Protein AF-A0A484CL85-F1 (afdb_monomer_lite)

pLDDT: mean 75.3, std 21.1, range [31.3, 96.69]

Radius of gyration: 24.55 Å; chains: 1; bounding box: 51×60×64 Å

Organism: Perca flavescens (NCBI:txid8167)

Sequence (164 aa):
MGRRTIQVPEGACHKEITYLLCEVYFKMNELEGAWMLHKAMGGSGQRRLTLVSPDEMGYTGAGLFKSWGGKGCLYVMPIQHRLDMSPLPYTAREFEAMPNARCVSCSKHVPLQLLSLHVETCTKPEVDEIHSDNNDDVDEGDSTELPSCSQVPDVKVRTKLYKP

Foldseek 3Di:
DDDDDDDADQAAFPVNVLVRCCVLPVCSVVLVSQKWKWFFDDDDDDTDTDTLDADPRGDGSNSVCVVAVPDGDIDIGGNDPDDDPDDDDQPDPNQVPADWDAAPQARDTGHPVCNVVCVVVDDRPDPPPPDDDDDDDDDDDDDDDDDDDDDDDDPPDPDDDDDD

Structure (mmCIF, N/CA/C/O backbone):
data_AF-A0A484CL85-F1
#
_entry.id   AF-A0A484CL85-F1
#
loop_
_atom_site.group_PDB
_atom_site.id
_atom_site.type_symbol
_atom_site.label_atom_id
_atom_site.label_alt_id
_atom_site.label_comp_id
_atom_site.label_asym_id
_atom_site.label_entity_id
_atom_site.label_seq_id
_atom_site.pdbx_PDB_ins_code
_atom_site.Cartn_x
_atom_site.Cartn_y
_atom_site.Cartn_z
_atom_site.occupancy
_atom_site.B_iso_or_equiv
_atom_site.auth_seq_id
_atom_site.auth_comp_id
_atom_site.auth_asym_id
_atom_site.auth_atom_id
_atom_site.pdbx_PDB_model_num
ATOM 1 N N . MET A 1 1 ? -8.102 -1.037 6.891 1.00 58.78 1 MET A N 1
ATOM 2 C CA . MET A 1 1 ? -7.198 -1.063 5.716 1.00 58.78 1 MET A CA 1
ATOM 3 C C . MET A 1 1 ? -8.053 -1.044 4.465 1.00 58.78 1 MET A C 1
ATOM 5 O O . MET A 1 1 ? -8.820 -1.971 4.252 1.00 58.78 1 MET A O 1
ATOM 9 N N . GLY A 1 2 ? -8.031 0.055 3.719 1.00 73.19 2 GLY A N 1
ATOM 10 C CA . GLY A 1 2 ? -8.953 0.271 2.605 1.00 73.19 2 GLY A CA 1
ATOM 11 C C . GLY A 1 2 ? -8.216 0.480 1.295 1.00 73.19 2 GLY A C 1
ATOM 12 O O . GLY A 1 2 ? -6.992 0.555 1.264 1.00 73.19 2 GLY A O 1
ATOM 13 N N . ARG A 1 3 ? -8.980 0.632 0.216 1.00 85.56 3 ARG A N 1
ATOM 14 C CA . ARG A 1 3 ? -8.447 1.072 -1.071 1.00 85.56 3 ARG A CA 1
ATOM 15 C C . ARG A 1 3 ? -7.736 2.420 -0.900 1.00 85.56 3 ARG A C 1
ATOM 17 O O . ARG A 1 3 ? -8.280 3.340 -0.284 1.00 85.56 3 ARG A O 1
ATOM 24 N N . ARG A 1 4 ? -6.537 2.535 -1.462 1.00 88.31 4 ARG A N 1
ATOM 25 C CA . ARG A 1 4 ? -5.789 3.790 -1.590 1.00 88.31 4 ARG A CA 1
ATOM 26 C C . ARG A 1 4 ? -5.451 4.020 -3.054 1.00 88.31 4 ARG A C 1
ATOM 28 O O . ARG A 1 4 ? -5.330 3.067 -3.823 1.00 88.31 4 ARG A O 1
ATOM 35 N N . THR A 1 5 ? -5.329 5.287 -3.424 1.00 90.19 5 THR A N 1
ATOM 36 C CA . THR A 1 5 ? -4.868 5.696 -4.750 1.00 90.19 5 THR A CA 1
ATOM 37 C C . THR A 1 5 ? -3.462 6.238 -4.586 1.00 90.19 5 THR A C 1
ATOM 39 O O . THR A 1 5 ? -3.259 7.155 -3.797 1.00 90.19 5 THR A O 1
ATOM 42 N N . ILE A 1 6 ? -2.513 5.661 -5.315 1.00 91.06 6 ILE A N 1
ATOM 43 C CA . ILE A 1 6 ? -1.117 6.095 -5.336 1.00 91.06 6 ILE A CA 1
ATOM 44 C C . ILE A 1 6 ? -0.719 6.416 -6.770 1.00 91.06 6 ILE A C 1
ATOM 46 O O . ILE A 1 6 ? -1.205 5.776 -7.704 1.00 91.06 6 ILE A O 1
ATOM 50 N N . GLN A 1 7 ? 0.162 7.397 -6.931 1.00 92.31 7 GLN A N 1
ATOM 51 C CA . GLN A 1 7 ? 0.766 7.724 -8.216 1.00 92.31 7 GLN A CA 1
ATOM 52 C C . GLN A 1 7 ? 2.129 7.041 -8.270 1.00 92.31 7 GLN A C 1
ATOM 54 O O . GLN A 1 7 ? 2.992 7.328 -7.447 1.00 92.31 7 GLN A O 1
ATOM 59 N N . VAL A 1 8 ? 2.304 6.122 -9.217 1.00 92.81 8 VAL A N 1
ATOM 60 C CA . VAL A 1 8 ? 3.579 5.431 -9.433 1.00 92.81 8 VAL A CA 1
ATOM 61 C C . VAL A 1 8 ? 4.263 6.071 -10.642 1.00 92.81 8 VAL A C 1
ATOM 63 O O . VAL A 1 8 ? 3.699 6.001 -11.737 1.00 92.81 8 VAL A O 1
ATOM 66 N N . PRO A 1 9 ? 5.437 6.709 -10.477 1.00 93.00 9 PRO A N 1
ATOM 67 C CA . PRO A 1 9 ? 6.210 7.229 -11.602 1.00 93.00 9 PRO A CA 1
ATOM 68 C C . PRO A 1 9 ? 6.596 6.113 -12.577 1.00 93.00 9 PRO A C 1
ATOM 70 O O . PRO A 1 9 ? 6.926 5.009 -12.153 1.00 93.00 9 PRO A O 1
ATOM 73 N N . GLU A 1 10 ? 6.615 6.395 -13.880 1.00 91.88 10 GLU A N 1
ATOM 74 C CA . GLU A 1 10 ? 6.970 5.390 -14.895 1.00 91.88 10 GLU A CA 1
ATOM 75 C C . GLU A 1 10 ? 8.402 4.856 -14.714 1.00 91.88 10 GLU A C 1
ATOM 77 O O . GLU A 1 10 ? 8.641 3.658 -14.851 1.00 91.88 10 GLU A O 1
ATOM 82 N N . GLY A 1 11 ? 9.338 5.723 -14.324 1.00 93.75 11 GLY A N 1
ATOM 83 C CA . GLY A 1 11 ? 10.726 5.352 -14.035 1.00 93.75 11 GLY A CA 1
ATOM 84 C C . GLY A 1 11 ? 10.960 4.735 -12.653 1.00 93.75 11 GLY A C 1
ATOM 85 O O . GLY A 1 11 ? 12.109 4.465 -12.324 1.00 93.75 11 GLY A O 1
ATOM 86 N N . ALA A 1 12 ? 9.916 4.532 -11.839 1.00 95.94 12 ALA A N 1
ATOM 87 C CA . ALA A 1 12 ? 10.090 4.058 -10.471 1.00 95.94 12 ALA A CA 1
ATOM 88 C C . ALA A 1 12 ? 10.665 2.636 -10.435 1.00 95.94 12 ALA A C 1
ATOM 90 O O . ALA A 1 12 ? 10.139 1.717 -11.074 1.00 95.94 12 ALA A O 1
ATOM 91 N N . CYS A 1 13 ? 11.715 2.443 -9.648 1.00 96.62 13 CYS A N 1
ATOM 92 C CA . CYS A 1 13 ? 12.261 1.128 -9.351 1.00 96.62 13 CYS A CA 1
ATOM 93 C C . CYS A 1 13 ? 11.489 0.444 -8.210 1.00 96.62 13 CYS A C 1
ATOM 95 O O . CYS A 1 13 ? 10.681 1.059 -7.507 1.00 96.62 13 CYS A O 1
ATOM 97 N N . HIS A 1 14 ? 11.785 -0.836 -7.979 1.00 96.25 14 HIS A N 1
ATOM 98 C CA . HIS A 1 14 ? 11.126 -1.623 -6.938 1.00 96.25 14 HIS A CA 1
ATOM 99 C C . HIS A 1 14 ? 11.235 -0.982 -5.553 1.00 96.25 14 HIS A C 1
ATOM 101 O O . HIS A 1 14 ? 10.248 -0.918 -4.827 1.00 96.25 14 HIS A O 1
ATOM 107 N N . LYS A 1 15 ? 12.405 -0.435 -5.213 1.00 95.62 15 LYS A N 1
ATOM 108 C CA . LYS A 1 15 ? 12.650 0.214 -3.921 1.00 95.62 15 LYS A CA 1
ATOM 109 C C . LYS A 1 15 ? 11.769 1.452 -3.716 1.00 95.62 15 LYS A C 1
ATOM 111 O O . LYS A 1 15 ? 11.198 1.622 -2.644 1.00 95.62 15 LYS A O 1
ATOM 116 N N . GLU A 1 16 ? 11.616 2.284 -4.742 1.00 96.69 16 GLU A N 1
ATOM 117 C CA . GLU A 1 16 ? 10.745 3.466 -4.696 1.00 96.69 16 GLU A CA 1
ATOM 118 C C . GLU A 1 16 ? 9.270 3.073 -4.585 1.00 96.69 16 GLU A C 1
ATOM 120 O O . GLU A 1 16 ? 8.533 3.664 -3.799 1.00 96.69 16 GLU A O 1
ATOM 125 N N . ILE A 1 17 ? 8.846 2.032 -5.308 1.00 95.44 17 ILE A N 1
ATOM 126 C CA . ILE A 1 17 ? 7.490 1.481 -5.184 1.00 95.44 17 ILE A CA 1
ATOM 127 C C . ILE A 1 17 ? 7.252 0.947 -3.767 1.00 95.44 17 ILE A C 1
ATOM 129 O O . ILE A 1 17 ? 6.198 1.214 -3.191 1.00 95.44 17 ILE A O 1
ATOM 133 N N . THR A 1 18 ? 8.222 0.243 -3.178 1.00 95.31 18 THR A N 1
ATOM 134 C CA . THR A 1 18 ? 8.146 -0.214 -1.784 1.00 95.31 18 THR A CA 1
ATOM 135 C C . THR A 1 18 ? 7.976 0.961 -0.829 1.00 95.31 18 THR A C 1
ATOM 137 O O . THR A 1 18 ? 7.083 0.917 0.013 1.00 95.31 18 THR A O 1
ATOM 140 N N . TYR A 1 19 ? 8.756 2.036 -0.986 1.00 95.00 19 TYR A N 1
ATOM 141 C CA . TYR A 1 19 ? 8.597 3.232 -0.156 1.00 95.00 19 TYR A CA 1
ATOM 142 C C . TYR A 1 19 ? 7.203 3.847 -0.290 1.00 95.00 19 TYR A C 1
ATOM 144 O O . TYR A 1 19 ? 6.557 4.103 0.723 1.00 95.00 19 TYR A O 1
ATOM 152 N N . LEU A 1 20 ? 6.684 3.991 -1.514 1.00 94.94 20 LEU A N 1
ATOM 153 C CA . LEU A 1 20 ? 5.318 4.477 -1.739 1.00 94.94 20 LEU A CA 1
ATOM 154 C C . LEU A 1 20 ? 4.266 3.599 -1.043 1.00 94.94 20 LEU A C 1
ATOM 156 O O . LEU A 1 20 ? 3.299 4.114 -0.478 1.00 94.94 20 LEU A O 1
ATOM 160 N N . LEU A 1 21 ? 4.436 2.275 -1.076 1.00 92.94 21 LEU A N 1
ATOM 161 C CA . LEU A 1 21 ? 3.527 1.349 -0.403 1.00 92.94 21 LEU A CA 1
ATOM 162 C C . LEU A 1 21 ? 3.630 1.445 1.122 1.00 92.94 21 LEU A C 1
ATOM 164 O O . LEU A 1 21 ? 2.589 1.428 1.773 1.00 92.94 21 LEU A O 1
ATOM 168 N N . CYS A 1 22 ? 4.831 1.575 1.685 1.00 91.88 22 CYS A N 1
ATOM 169 C CA . CYS A 1 22 ? 5.045 1.715 3.128 1.00 91.88 22 CYS A CA 1
ATOM 170 C C . CYS A 1 22 ? 4.506 3.034 3.691 1.00 91.88 22 CYS A C 1
ATOM 172 O O . CYS A 1 22 ? 3.944 3.036 4.785 1.00 91.88 22 CYS A O 1
ATOM 174 N N . GLU A 1 23 ? 4.617 4.130 2.939 1.00 90.88 23 GLU A N 1
ATOM 175 C CA . GLU A 1 23 ? 4.030 5.423 3.316 1.00 90.88 23 GLU A CA 1
ATOM 176 C C . GLU A 1 23 ? 2.501 5.337 3.419 1.00 90.88 23 GLU A C 1
ATOM 178 O O . GLU A 1 23 ? 1.880 5.864 4.340 1.00 90.88 23 GLU A O 1
ATOM 183 N N . VAL A 1 24 ? 1.874 4.631 2.476 1.00 90.12 24 VAL A N 1
ATOM 184 C CA . VAL A 1 24 ? 0.409 4.567 2.365 1.00 90.12 24 VAL A CA 1
ATOM 185 C C . VAL A 1 24 ? -0.200 3.445 3.207 1.00 90.12 24 VAL A C 1
ATOM 187 O O . VAL A 1 24 ? -1.346 3.542 3.660 1.00 90.12 24 VAL A O 1
ATOM 190 N N . TYR A 1 25 ? 0.559 2.378 3.427 1.00 87.94 25 TYR A N 1
ATOM 191 C CA . TYR A 1 25 ? 0.179 1.221 4.218 1.00 87.94 25 TYR A CA 1
ATOM 192 C C . TYR A 1 25 ? 1.301 0.910 5.203 1.00 87.94 25 TYR A C 1
ATOM 194 O O . TYR A 1 25 ? 2.154 0.072 4.934 1.00 87.94 25 TYR A O 1
ATOM 202 N N . PHE A 1 26 ? 1.271 1.553 6.369 1.00 84.56 26 PHE A N 1
ATOM 203 C CA . PHE A 1 26 ? 2.343 1.466 7.364 1.00 84.56 26 PHE A CA 1
ATOM 204 C C . PHE A 1 26 ? 2.734 0.026 7.742 1.00 84.56 26 PHE A C 1
ATOM 206 O O . PHE A 1 26 ? 3.920 -0.292 7.806 1.00 84.56 26 PHE A O 1
ATOM 213 N N . LYS A 1 27 ? 1.756 -0.877 7.875 1.00 82.31 27 LYS A N 1
ATOM 214 C CA . LYS A 1 27 ? 1.977 -2.314 8.112 1.00 82.31 27 LYS A CA 1
ATOM 215 C C . LYS A 1 27 ? 2.868 -3.020 7.078 1.00 82.31 27 LYS A C 1
ATOM 217 O O . LYS A 1 27 ? 3.358 -4.111 7.329 1.00 82.31 27 LYS A O 1
ATOM 222 N N . MET A 1 28 ? 3.045 -2.444 5.885 1.00 86.56 28 MET A N 1
ATOM 223 C CA . MET A 1 28 ? 3.931 -3.002 4.858 1.00 86.56 28 MET A CA 1
ATOM 224 C C . MET A 1 28 ? 5.392 -2.996 5.305 1.00 86.56 28 MET A C 1
ATOM 226 O O . MET A 1 28 ? 6.159 -3.824 4.820 1.00 86.56 28 MET A O 1
ATOM 230 N N . ASN A 1 29 ? 5.770 -2.112 6.237 1.00 87.88 29 ASN A N 1
ATOM 231 C CA . ASN A 1 29 ? 7.119 -2.082 6.798 1.00 87.88 29 ASN A CA 1
ATOM 232 C C . ASN A 1 29 ? 7.482 -3.405 7.489 1.00 87.88 29 ASN A C 1
ATOM 234 O O . ASN A 1 29 ? 8.623 -3.842 7.399 1.00 87.88 29 ASN A O 1
ATOM 238 N N . GLU A 1 30 ? 6.507 -4.081 8.099 1.00 86.94 30 GLU A N 1
ATOM 239 C CA . GLU A 1 30 ? 6.703 -5.362 8.793 1.00 86.94 30 GLU A CA 1
ATOM 240 C C . GLU A 1 30 ? 6.908 -6.541 7.835 1.00 86.94 30 GLU A C 1
ATOM 242 O O . GLU A 1 30 ? 7.307 -7.624 8.252 1.00 86.94 30 GLU A O 1
ATOM 247 N N . LEU A 1 31 ? 6.609 -6.361 6.545 1.00 86.25 31 LEU A N 1
ATOM 248 C CA . LEU A 1 31 ? 6.732 -7.432 5.561 1.00 86.25 31 LEU A CA 1
ATOM 249 C C . LEU A 1 31 ? 8.159 -7.600 5.041 1.00 86.25 31 LEU A C 1
ATOM 251 O O . LEU A 1 31 ? 8.402 -8.568 4.332 1.00 86.25 31 LEU A O 1
ATOM 255 N N . GLU A 1 32 ? 9.070 -6.658 5.301 1.00 87.25 32 GLU A N 1
ATOM 256 C CA . GLU A 1 32 ? 10.467 -6.709 4.830 1.00 87.25 32 GLU A CA 1
ATOM 257 C C . GLU A 1 32 ? 10.604 -7.015 3.318 1.00 87.25 32 GLU A C 1
ATOM 259 O O . GLU A 1 32 ? 11.532 -7.680 2.866 1.00 87.25 32 GLU A O 1
ATOM 264 N N . GLY A 1 33 ? 9.653 -6.540 2.504 1.00 87.38 33 GLY A N 1
ATOM 265 C CA . GLY A 1 33 ? 9.620 -6.790 1.054 1.00 87.38 33 GLY A CA 1
ATOM 266 C C . GLY A 1 33 ? 8.903 -8.076 0.619 1.00 87.38 33 GLY A C 1
ATOM 267 O O . GLY A 1 33 ? 8.729 -8.298 -0.577 1.00 87.38 33 GLY A O 1
ATOM 268 N N . ALA A 1 34 ? 8.409 -8.891 1.551 1.00 90.69 34 ALA A N 1
ATOM 269 C CA . ALA A 1 34 ? 7.659 -10.115 1.279 1.00 90.69 34 ALA A CA 1
ATOM 270 C C . ALA A 1 34 ? 6.204 -9.818 0.862 1.00 90.69 34 ALA A C 1
ATOM 272 O O . ALA A 1 34 ? 5.250 -10.076 1.600 1.00 90.69 34 ALA A O 1
ATOM 273 N N . TRP A 1 35 ? 6.009 -9.261 -0.335 1.00 93.31 35 TRP A N 1
ATOM 274 C CA . TRP A 1 35 ? 4.688 -8.961 -0.895 1.00 93.31 35 TRP A CA 1
ATOM 275 C C . TRP A 1 35 ? 4.631 -9.152 -2.414 1.00 93.31 35 TRP A C 1
ATOM 277 O O . TRP A 1 35 ? 5.615 -8.988 -3.129 1.00 93.31 35 TRP A O 1
ATOM 287 N N . MET A 1 36 ? 3.439 -9.476 -2.918 1.00 94.31 36 MET A N 1
ATOM 288 C CA . MET A 1 36 ? 3.156 -9.651 -4.343 1.00 94.31 36 MET A CA 1
ATOM 289 C C . MET A 1 36 ? 1.940 -8.838 -4.769 1.00 94.31 36 MET A C 1
ATOM 291 O O . MET A 1 36 ? 1.001 -8.629 -3.995 1.00 94.31 36 MET A O 1
ATOM 295 N N . LEU A 1 37 ? 1.917 -8.431 -6.035 1.00 94.12 37 LEU A N 1
ATOM 296 C CA . LEU A 1 37 ? 0.803 -7.702 -6.622 1.00 94.12 37 LEU A CA 1
ATOM 297 C C . LEU A 1 37 ? -0.090 -8.629 -7.426 1.00 94.12 37 LEU A C 1
ATOM 299 O O . LEU A 1 37 ? 0.368 -9.465 -8.197 1.00 94.12 37 LEU A O 1
ATOM 303 N N . HIS A 1 38 ? -1.391 -8.450 -7.260 1.00 92.94 38 HIS A N 1
ATOM 304 C CA . HIS A 1 38 ? -2.399 -9.165 -8.023 1.00 92.94 38 HIS A CA 1
ATOM 305 C C . HIS A 1 38 ? -3.334 -8.178 -8.704 1.00 92.94 38 HIS A C 1
ATOM 307 O O . HIS A 1 38 ? -3.650 -7.119 -8.158 1.00 92.94 38 HIS A O 1
ATOM 313 N N . LYS A 1 39 ? -3.813 -8.542 -9.891 1.00 90.31 39 LYS A N 1
ATOM 314 C CA . LYS A 1 39 ? -4.833 -7.790 -10.626 1.00 90.31 39 LYS A CA 1
ATOM 315 C C . LYS A 1 39 ? -6.097 -8.623 -10.780 1.00 90.31 39 LYS A C 1
ATOM 317 O O . LYS A 1 39 ? -6.034 -9.844 -10.898 1.00 90.31 39 LYS A O 1
ATOM 322 N N . ALA A 1 40 ? -7.244 -7.957 -10.789 1.00 87.69 40 ALA A N 1
ATOM 323 C CA . ALA A 1 40 ? -8.503 -8.585 -11.160 1.00 87.69 40 ALA A CA 1
ATOM 324 C C . ALA A 1 40 ? -8.682 -8.505 -12.681 1.00 87.69 40 ALA A C 1
ATOM 326 O O . ALA A 1 40 ? -8.540 -7.431 -13.267 1.00 87.69 40 ALA A O 1
ATOM 327 N N . MET A 1 41 ? -9.025 -9.624 -13.313 1.00 81.12 41 MET A N 1
ATOM 328 C CA . MET A 1 41 ? -9.393 -9.650 -14.732 1.00 81.12 41 MET A CA 1
ATOM 329 C C . MET A 1 41 ? -10.856 -9.192 -14.914 1.00 81.12 41 MET A C 1
ATOM 331 O O . MET A 1 41 ? -11.682 -9.359 -14.012 1.00 81.12 41 MET A O 1
ATOM 335 N N . GLY A 1 42 ? -11.172 -8.567 -16.055 1.00 73.06 42 GLY A N 1
ATOM 336 C CA . GLY A 1 42 ? -12.514 -8.049 -16.363 1.00 73.06 42 GLY A CA 1
ATOM 337 C C . GLY A 1 42 ? -13.602 -9.135 -16.418 1.00 73.06 42 GLY A C 1
ATOM 338 O O . GLY A 1 42 ? -13.309 -10.303 -16.651 1.00 73.06 42 GLY A O 1
ATOM 339 N N . GLY A 1 43 ? -14.863 -8.739 -16.194 1.00 67.00 43 GLY A N 1
ATOM 340 C CA . GLY A 1 43 ? -16.040 -9.622 -16.212 1.00 67.00 43 GLY A CA 1
ATOM 341 C C . GLY A 1 43 ? -17.101 -9.248 -15.165 1.00 67.00 43 GLY A C 1
ATOM 342 O O . GLY A 1 43 ? -16.802 -8.548 -14.185 1.00 67.00 43 GLY A O 1
ATOM 343 N N . SER A 1 44 ? -18.342 -9.696 -15.378 1.00 60.25 44 SER A N 1
ATOM 344 C CA . SER A 1 44 ? -19.459 -9.597 -14.426 1.00 60.25 44 SER A CA 1
ATOM 345 C C . SER A 1 44 ? -19.535 -10.875 -13.580 1.00 60.25 44 SER A C 1
ATOM 347 O O . SER A 1 44 ? -20.000 -11.904 -14.063 1.00 60.25 44 SER A O 1
ATOM 349 N N . GLY A 1 45 ? -19.046 -10.839 -12.336 1.00 74.50 45 GLY A N 1
ATOM 350 C CA . GLY A 1 45 ? -19.086 -11.986 -11.420 1.00 74.50 45 GLY A CA 1
ATOM 351 C C . GLY A 1 45 ? -17.903 -12.044 -10.449 1.00 74.50 45 GLY A C 1
ATOM 352 O O . GLY A 1 45 ? -17.280 -11.023 -10.153 1.00 74.50 45 GLY A O 1
ATOM 353 N N . GLN A 1 46 ? -17.589 -13.254 -9.969 1.00 65.62 46 GLN A N 1
ATOM 354 C CA . GLN A 1 46 ? -16.398 -13.551 -9.164 1.00 65.62 46 GLN A CA 1
ATOM 355 C C . GLN A 1 46 ? -15.138 -13.342 -10.012 1.00 65.62 46 GLN A C 1
ATOM 357 O O . GLN A 1 46 ? -14.873 -14.086 -10.958 1.00 65.62 46 GLN A O 1
ATOM 362 N N . ARG A 1 47 ? -14.359 -12.306 -9.691 1.00 75.12 47 ARG A N 1
ATOM 363 C CA . ARG A 1 47 ? -13.122 -11.996 -10.411 1.00 75.12 47 ARG A CA 1
ATOM 364 C C . ARG A 1 47 ? -11.969 -12.754 -9.784 1.00 75.12 47 ARG A C 1
ATOM 366 O O . ARG A 1 47 ? -11.590 -12.492 -8.645 1.00 75.12 47 ARG A O 1
ATOM 373 N N . ARG A 1 48 ? -11.388 -13.674 -10.551 1.00 83.75 48 ARG A N 1
ATOM 374 C CA . ARG A 1 48 ? -10.139 -14.327 -10.160 1.00 83.75 48 ARG A CA 1
ATOM 375 C C . ARG A 1 48 ? -9.027 -13.282 -10.125 1.00 83.75 48 ARG A C 1
ATOM 377 O O . ARG A 1 48 ? -8.849 -12.523 -11.081 1.00 83.75 48 ARG A O 1
ATOM 384 N N . LEU A 1 49 ? -8.294 -13.260 -9.018 1.00 89.38 49 LEU A N 1
ATOM 385 C CA . LEU A 1 49 ? -7.056 -12.506 -8.909 1.00 89.38 49 LEU A CA 1
ATOM 386 C C . LEU A 1 49 ? -5.956 -13.268 -9.645 1.00 89.38 49 LEU A C 1
ATOM 388 O O . LEU A 1 49 ? -5.752 -14.458 -9.413 1.00 89.38 49 LEU A O 1
ATOM 392 N N . THR A 1 50 ? -5.264 -12.579 -10.542 1.00 90.69 50 THR A N 1
ATOM 393 C CA . THR A 1 50 ? -4.091 -13.100 -11.247 1.00 90.69 50 THR A CA 1
ATOM 394 C C . THR A 1 50 ? -2.851 -12.401 -10.730 1.00 90.69 50 THR A C 1
ATOM 396 O O . THR A 1 50 ? -2.860 -11.173 -10.593 1.00 90.69 50 THR A O 1
ATOM 399 N N . LEU A 1 51 ? -1.797 -13.172 -10.476 1.00 92.56 51 LEU A N 1
ATOM 400 C CA . LEU A 1 51 ? -0.504 -12.629 -10.095 1.00 92.56 51 LEU A CA 1
ATOM 401 C C . LEU A 1 51 ? 0.025 -11.704 -11.199 1.00 92.56 51 LEU A C 1
ATOM 403 O O . LEU A 1 51 ? -0.018 -12.041 -12.383 1.00 92.56 51 LEU A O 1
ATOM 407 N N . VAL A 1 52 ? 0.513 -10.536 -10.800 1.00 93.44 52 VAL A N 1
ATOM 408 C CA . VAL A 1 52 ? 1.373 -9.696 -11.630 1.00 93.44 52 VAL A CA 1
ATOM 409 C C . VAL A 1 52 ? 2.792 -10.130 -11.305 1.00 93.44 52 VAL A C 1
ATOM 411 O O . VAL A 1 52 ? 3.263 -9.885 -10.202 1.00 93.44 52 VAL A O 1
ATOM 414 N N . SER A 1 53 ? 3.443 -10.845 -12.218 1.00 92.44 53 SER A N 1
ATOM 415 C CA . SER A 1 53 ? 4.799 -11.331 -11.970 1.00 92.44 53 SER A CA 1
ATOM 416 C C . SER A 1 53 ? 5.786 -10.157 -11.935 1.00 92.44 53 SER A C 1
ATOM 418 O O . SER A 1 53 ? 5.731 -9.318 -12.839 1.00 92.44 53 SER A O 1
ATOM 420 N N . PRO A 1 54 ? 6.670 -10.078 -10.927 1.00 92.88 54 PRO A N 1
ATOM 421 C CA . PRO A 1 54 ? 7.799 -9.157 -10.960 1.00 92.88 54 PRO A CA 1
ATOM 422 C C . PRO A 1 54 ? 8.814 -9.581 -12.033 1.00 92.88 54 PRO A C 1
ATOM 424 O O . PRO A 1 54 ? 8.833 -10.741 -12.457 1.00 92.88 54 PRO A O 1
ATOM 427 N N . ASP A 1 55 ? 9.648 -8.637 -12.464 1.00 90.12 55 ASP A N 1
ATOM 428 C CA . ASP A 1 55 ? 10.847 -8.914 -13.256 1.00 90.12 55 ASP A CA 1
ATOM 429 C C . ASP A 1 55 ? 12.037 -9.300 -12.348 1.00 90.12 55 ASP A C 1
ATOM 431 O O . ASP A 1 55 ? 11.889 -9.436 -11.131 1.00 90.12 55 ASP A O 1
ATOM 435 N N . GLU A 1 56 ? 13.223 -9.495 -12.933 1.00 90.69 56 GLU A N 1
ATOM 436 C CA . GLU A 1 56 ? 14.455 -9.831 -12.195 1.00 90.69 56 GLU A CA 1
ATOM 437 C C . GLU A 1 56 ? 14.867 -8.757 -11.171 1.00 90.69 56 GLU A C 1
ATOM 439 O O . GLU A 1 56 ? 15.486 -9.069 -10.155 1.00 90.69 56 GLU A O 1
ATOM 444 N N . MET A 1 57 ? 14.507 -7.497 -11.417 1.00 91.31 57 MET A N 1
ATOM 445 C CA . MET A 1 57 ? 14.720 -6.350 -10.532 1.00 91.31 57 MET A CA 1
ATOM 446 C C . MET A 1 57 ? 13.504 -6.045 -9.636 1.00 91.31 57 MET A C 1
ATOM 448 O O . MET A 1 57 ? 13.529 -5.074 -8.870 1.00 91.31 57 MET A O 1
ATOM 452 N N . GLY A 1 58 ? 12.447 -6.857 -9.701 1.00 94.62 58 GLY A N 1
ATOM 453 C CA . GLY A 1 58 ? 11.217 -6.696 -8.937 1.00 94.62 58 GLY A CA 1
ATOM 454 C C . GLY A 1 58 ? 10.088 -6.021 -9.722 1.00 94.62 58 GLY A C 1
ATOM 455 O O . GLY A 1 58 ? 9.838 -6.281 -10.894 1.00 94.62 58 GLY A O 1
ATOM 456 N N . TYR A 1 59 ? 9.319 -5.174 -9.041 1.00 95.31 59 TYR A N 1
ATOM 457 C CA . TYR A 1 59 ? 8.281 -4.371 -9.694 1.00 95.31 59 TYR A CA 1
ATOM 458 C C . TYR A 1 59 ? 8.866 -3.042 -10.161 1.00 95.31 59 TYR A C 1
ATOM 460 O O . TYR A 1 59 ? 9.509 -2.354 -9.378 1.00 95.31 59 TYR A O 1
ATOM 468 N N . THR A 1 60 ? 8.592 -2.644 -11.398 1.00 95.50 60 THR A N 1
ATOM 469 C CA . THR A 1 60 ? 8.993 -1.342 -11.953 1.00 95.50 60 THR A CA 1
ATOM 470 C C . THR A 1 60 ? 7.769 -0.557 -12.409 1.00 95.50 60 THR A C 1
ATOM 472 O O . THR A 1 60 ? 6.763 -1.150 -12.803 1.00 95.50 60 THR A O 1
ATOM 475 N N . GLY A 1 61 ? 7.831 0.776 -12.383 1.00 93.44 61 GLY A N 1
ATOM 476 C CA . GLY A 1 61 ? 6.732 1.643 -12.815 1.00 93.44 61 GLY A CA 1
ATOM 477 C C . GLY A 1 61 ? 6.285 1.333 -14.244 1.00 93.44 61 GLY A C 1
ATOM 478 O O . GLY A 1 61 ? 5.102 1.099 -14.492 1.00 93.44 61 GLY A O 1
ATOM 479 N N . ALA A 1 62 ? 7.243 1.205 -15.163 1.00 92.19 62 ALA A N 1
ATOM 480 C CA . ALA A 1 62 ? 7.003 0.814 -16.547 1.00 92.19 62 ALA A CA 1
ATOM 481 C C . ALA A 1 62 ? 6.407 -0.603 -16.674 1.00 92.19 62 ALA A C 1
ATOM 483 O O . ALA A 1 62 ? 5.479 -0.814 -17.459 1.00 92.19 62 ALA A O 1
ATOM 484 N N . GLY A 1 63 ? 6.896 -1.583 -15.902 1.00 92.06 63 GLY A N 1
ATOM 485 C CA . GLY A 1 63 ? 6.356 -2.949 -15.901 1.00 92.06 63 GLY A CA 1
ATOM 486 C C . GLY A 1 63 ? 4.918 -3.017 -15.376 1.00 92.06 63 GLY A C 1
ATOM 487 O O . GLY A 1 63 ? 4.052 -3.688 -15.951 1.00 92.06 63 GLY A O 1
ATOM 488 N N . LEU A 1 64 ? 4.632 -2.251 -14.326 1.00 91.44 64 LEU A N 1
ATOM 489 C CA . LEU A 1 64 ? 3.301 -2.104 -13.754 1.00 91.44 64 LEU A CA 1
ATOM 490 C C . LEU A 1 64 ? 2.336 -1.402 -14.720 1.00 91.44 64 LEU A C 1
ATOM 492 O O . LEU A 1 64 ? 1.230 -1.900 -14.950 1.00 91.44 64 LEU A O 1
ATOM 496 N N . PHE A 1 65 ? 2.776 -0.320 -15.365 1.00 89.69 65 PHE A N 1
ATOM 497 C CA . PHE A 1 65 ? 1.988 0.401 -16.364 1.00 89.69 65 PHE A CA 1
ATOM 498 C C . PHE A 1 65 ? 1.594 -0.500 -17.544 1.00 89.69 65 PHE A C 1
ATOM 500 O O . PHE A 1 65 ? 0.417 -0.555 -17.911 1.00 89.69 65 PHE A O 1
ATOM 507 N N . LYS A 1 66 ? 2.542 -1.287 -18.076 1.00 87.81 66 LYS A N 1
ATOM 508 C CA . LYS A 1 66 ? 2.281 -2.296 -19.122 1.00 87.81 66 LYS A CA 1
ATOM 509 C C . LYS A 1 66 ? 1.272 -3.360 -18.676 1.00 87.81 66 LYS A C 1
ATOM 511 O O . LYS A 1 66 ? 0.493 -3.852 -19.487 1.00 87.81 66 LYS A O 1
ATOM 516 N N . SER A 1 67 ? 1.265 -3.709 -17.389 1.00 83.69 67 SER A N 1
ATOM 517 C CA . SER A 1 67 ? 0.435 -4.789 -16.845 1.00 83.69 67 SER A CA 1
ATOM 518 C C . SER A 1 67 ? -1.044 -4.425 -16.665 1.00 83.69 67 SER A C 1
ATOM 520 O O . SER A 1 67 ? -1.887 -5.335 -16.688 1.00 83.69 67 SER A O 1
ATOM 522 N N . TRP A 1 68 ? -1.374 -3.141 -16.469 1.00 79.56 68 TRP A N 1
ATOM 523 C CA . TRP A 1 68 ? -2.748 -2.679 -16.208 1.00 79.56 68 TRP A CA 1
ATOM 524 C C . TRP A 1 68 ? -3.259 -1.578 -17.160 1.00 79.56 68 TRP A C 1
ATOM 526 O O . TRP A 1 68 ? -4.436 -1.230 -17.078 1.00 79.56 68 TRP A O 1
ATOM 536 N N . GLY A 1 69 ? -2.416 -1.015 -18.036 1.00 74.12 69 GLY A N 1
ATOM 537 C CA . GLY A 1 69 ? -2.824 -0.082 -19.096 1.00 74.12 69 GLY A CA 1
ATOM 538 C C . GLY A 1 69 ? -3.315 1.295 -18.620 1.00 74.12 69 GLY A C 1
ATOM 539 O O . GLY A 1 69 ? -4.291 1.808 -19.159 1.00 74.12 69 GLY A O 1
ATOM 540 N N . GLY A 1 70 ? -2.689 1.896 -17.599 1.00 76.62 70 GLY A N 1
ATOM 541 C CA . GLY A 1 70 ? -3.045 3.242 -17.114 1.00 76.62 70 GLY A CA 1
ATOM 542 C C . GLY A 1 70 ? -3.560 3.310 -15.673 1.00 76.62 70 GLY A C 1
ATOM 543 O O . GLY A 1 70 ? -2.764 3.317 -14.743 1.00 76.62 70 GLY A O 1
ATOM 544 N N . LYS A 1 71 ? -4.876 3.422 -15.449 1.00 81.38 71 LYS A N 1
ATOM 545 C CA . LYS A 1 71 ? -5.463 3.486 -14.093 1.00 81.38 71 LYS A CA 1
ATOM 546 C C . LYS A 1 71 ? -6.051 2.130 -13.712 1.00 81.38 71 LYS A C 1
ATOM 548 O O . LYS A 1 71 ? -7.145 1.781 -14.147 1.00 81.38 71 LYS A O 1
ATOM 553 N N . GLY A 1 72 ? -5.333 1.379 -12.881 1.00 81.19 72 GLY A N 1
ATOM 554 C CA . GLY A 1 72 ? -5.729 0.044 -12.427 1.00 81.19 72 GLY A CA 1
ATOM 555 C C . GLY A 1 72 ? -6.048 -0.025 -10.934 1.00 81.19 72 GLY A C 1
ATOM 556 O O . GLY A 1 72 ? -5.699 0.865 -10.161 1.00 81.19 72 GLY A O 1
ATOM 557 N N . CYS A 1 73 ? -6.706 -1.108 -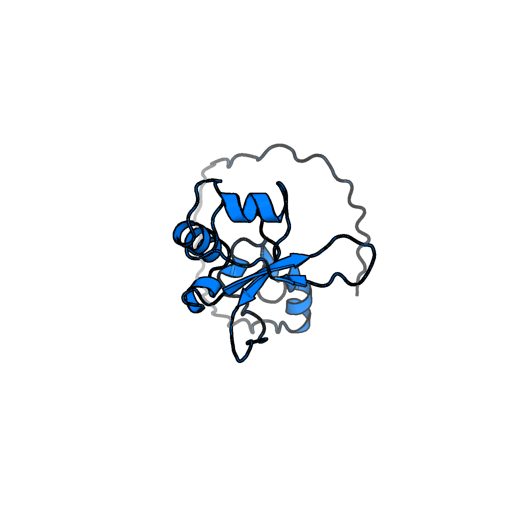10.514 1.00 87.75 73 CYS A N 1
ATOM 558 C CA . CYS A 1 73 ? -6.748 -1.506 -9.107 1.00 87.75 73 CYS A CA 1
ATOM 559 C C . CYS A 1 73 ? -5.889 -2.754 -8.939 1.00 87.75 73 CYS A C 1
ATOM 561 O O . CYS A 1 73 ? -6.168 -3.780 -9.564 1.00 87.75 73 CYS A O 1
ATOM 563 N N . LEU A 1 74 ? -4.879 -2.661 -8.082 1.00 91.50 74 LEU A N 1
ATOM 564 C CA . LEU A 1 74 ? -4.088 -3.804 -7.661 1.00 91.50 74 LEU A CA 1
ATOM 565 C C . LEU A 1 74 ? -4.395 -4.186 -6.221 1.00 91.50 74 LEU A C 1
ATOM 567 O O . LEU 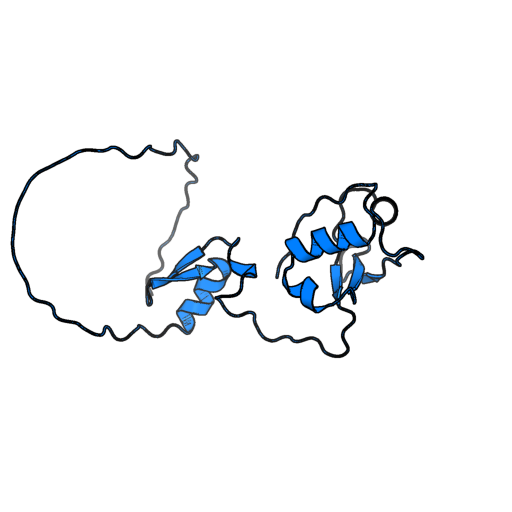A 1 74 ? -4.840 -3.367 -5.416 1.00 91.50 74 LEU A O 1
ATOM 571 N N . TYR A 1 75 ? -4.119 -5.445 -5.924 1.00 91.75 75 TYR A N 1
ATOM 572 C CA . TYR A 1 75 ? -4.211 -6.032 -4.603 1.00 91.75 75 TYR A CA 1
ATOM 573 C C . TYR A 1 75 ? -2.799 -6.370 -4.149 1.00 91.75 75 TYR A C 1
ATOM 575 O O . TYR A 1 75 ? -2.097 -7.132 -4.814 1.00 91.75 75 TYR A O 1
ATOM 583 N N . VAL A 1 76 ? -2.391 -5.779 -3.032 1.00 92.06 76 VAL A N 1
ATOM 584 C CA . VAL A 1 76 ? -1.130 -6.104 -2.371 1.00 92.06 76 VAL A CA 1
ATOM 585 C C . VAL A 1 76 ? -1.389 -7.297 -1.464 1.00 92.06 76 VAL A C 1
ATOM 587 O O . VAL A 1 76 ? -2.245 -7.221 -0.581 1.00 92.06 76 VAL A O 1
ATOM 590 N N . MET A 1 77 ? -0.682 -8.396 -1.701 1.00 90.62 77 MET A N 1
ATOM 591 C CA . MET A 1 77 ? -0.818 -9.626 -0.930 1.00 90.62 77 MET A CA 1
ATOM 592 C C . MET A 1 77 ? 0.519 -9.959 -0.261 1.00 90.62 77 MET A C 1
ATOM 594 O O . MET A 1 77 ? 1.500 -10.173 -0.977 1.00 90.62 77 MET A O 1
ATOM 598 N N . PRO A 1 78 ? 0.589 -9.976 1.081 1.00 89.81 78 PRO A N 1
ATOM 599 C CA . PRO A 1 78 ? 1.802 -10.365 1.786 1.00 89.81 78 PRO A CA 1
ATOM 600 C C . PRO A 1 78 ? 2.117 -11.845 1.534 1.00 89.81 78 PRO A C 1
ATOM 602 O O . PRO A 1 78 ? 1.215 -12.681 1.453 1.00 89.81 78 PRO A O 1
ATOM 605 N N . ILE A 1 79 ? 3.401 -12.174 1.429 1.00 88.75 79 ILE A N 1
ATOM 606 C CA . ILE A 1 79 ? 3.901 -13.548 1.340 1.00 88.75 79 ILE A CA 1
ATOM 607 C C . ILE A 1 79 ? 4.126 -14.033 2.776 1.00 88.75 79 ILE A C 1
ATOM 609 O O . ILE A 1 79 ? 5.240 -14.028 3.288 1.00 88.75 79 ILE A O 1
ATOM 613 N N . GLN A 1 80 ? 3.047 -14.393 3.467 1.00 77.00 80 GLN A N 1
ATOM 614 C CA . GLN A 1 80 ? 3.099 -14.856 4.856 1.00 77.00 80 GLN A CA 1
ATOM 615 C C . GLN A 1 80 ? 2.524 -16.266 4.976 1.00 77.00 80 GLN A C 1
ATOM 617 O O . GLN A 1 80 ? 1.549 -16.610 4.312 1.00 77.00 80 GLN A O 1
ATOM 622 N N . HIS A 1 81 ? 3.106 -17.085 5.858 1.00 67.06 81 HIS A N 1
ATOM 623 C CA . HIS A 1 81 ? 2.590 -18.428 6.146 1.00 67.06 81 HIS A CA 1
ATOM 624 C C . HIS A 1 81 ? 1.278 -18.387 6.951 1.00 67.06 81 HIS A C 1
ATOM 626 O O . HIS A 1 81 ? 0.434 -19.270 6.815 1.00 67.06 81 HIS A O 1
ATOM 632 N N . ARG A 1 82 ? 1.089 -17.348 7.779 1.00 73.94 82 ARG A N 1
ATOM 633 C CA . ARG A 1 82 ? -0.139 -17.080 8.541 1.00 73.94 82 ARG A CA 1
ATOM 634 C C . ARG A 1 82 ? -0.503 -15.606 8.400 1.00 73.94 82 ARG A C 1
ATOM 636 O O . ARG A 1 82 ? 0.358 -14.751 8.570 1.00 73.94 82 ARG A O 1
ATOM 643 N N . LEU A 1 83 ? -1.770 -15.333 8.101 1.00 70.75 83 LEU A N 1
ATOM 644 C CA . LEU A 1 83 ? -2.328 -13.984 8.087 1.00 70.75 83 LEU A CA 1
ATOM 645 C C . LEU A 1 83 ? -2.923 -13.703 9.464 1.00 70.75 83 LEU A C 1
ATOM 647 O O . LEU A 1 83 ? -3.806 -14.444 9.904 1.00 70.75 83 LEU A O 1
ATOM 651 N N . ASP A 1 84 ? -2.449 -12.656 10.135 1.00 75.69 84 ASP A N 1
ATOM 652 C CA . ASP A 1 84 ? -3.175 -12.136 11.288 1.00 75.69 84 ASP A CA 1
ATOM 653 C C . ASP A 1 84 ? -4.456 -11.447 10.799 1.00 75.69 84 ASP A C 1
ATOM 655 O O . ASP A 1 84 ? -4.425 -10.544 9.961 1.00 75.69 84 ASP A O 1
ATOM 659 N N . MET A 1 85 ? -5.589 -11.928 11.304 1.00 80.00 85 MET A N 1
ATOM 660 C CA . MET A 1 85 ? -6.927 -11.424 10.995 1.00 80.00 85 MET A CA 1
ATOM 661 C C . MET A 1 85 ? -7.548 -10.717 12.204 1.00 80.00 85 MET A C 1
ATOM 663 O O . MET A 1 85 ? -8.753 -10.448 12.204 1.00 80.00 85 MET A O 1
ATOM 667 N N . SER A 1 86 ? -6.751 -10.440 13.240 1.00 83.56 86 SER A N 1
ATOM 668 C CA . SER A 1 86 ? -7.182 -9.629 14.367 1.00 83.56 86 SER A CA 1
ATOM 669 C C . SER A 1 86 ? -7.619 -8.231 13.887 1.00 83.56 86 SER A C 1
ATOM 671 O O . SER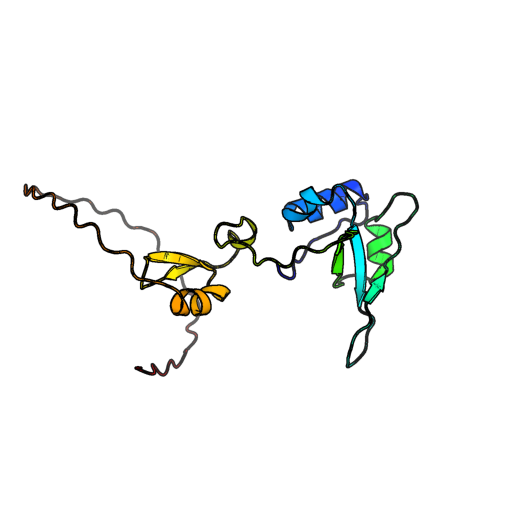 A 1 86 ? -7.072 -7.682 12.921 1.00 83.56 86 SER A O 1
ATOM 673 N N . PRO A 1 87 ? -8.667 -7.646 14.492 1.00 80.44 87 PRO A N 1
ATOM 674 C CA . PRO A 1 87 ? -9.096 -6.303 14.134 1.00 80.44 87 PRO A CA 1
ATOM 675 C C . PRO A 1 87 ? -8.041 -5.277 14.565 1.00 80.44 87 PRO A C 1
ATOM 677 O O . PRO A 1 87 ? -7.519 -5.336 15.676 1.00 80.44 87 PRO A O 1
ATOM 680 N N . LEU A 1 88 ? -7.774 -4.291 13.703 1.00 79.50 88 LEU A N 1
ATOM 681 C CA . LEU A 1 88 ? -6.906 -3.161 14.044 1.00 79.50 88 LEU A CA 1
ATOM 682 C C . LEU A 1 88 ? -7.459 -2.400 15.266 1.00 79.50 88 LEU A C 1
ATOM 684 O O . LEU A 1 88 ? -8.655 -2.085 15.283 1.00 79.50 88 LEU A O 1
ATOM 688 N N . PRO A 1 89 ? -6.614 -2.039 16.249 1.00 81.69 89 PRO A N 1
ATOM 689 C CA . PRO A 1 89 ? -7.046 -1.245 17.394 1.00 81.69 89 PRO 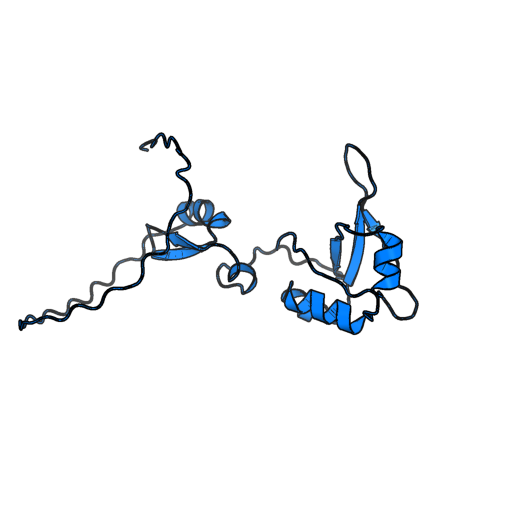A CA 1
ATOM 690 C C . PRO A 1 89 ? -7.428 0.179 16.966 1.00 81.69 89 PRO A C 1
ATOM 692 O O . PRO A 1 89 ? -6.833 0.735 16.050 1.00 81.69 89 PRO A O 1
ATOM 695 N N . TYR A 1 90 ? -8.378 0.820 17.659 1.00 74.88 90 TYR A N 1
ATOM 696 C CA . TYR A 1 90 ? -8.842 2.187 17.338 1.00 74.88 90 TYR A CA 1
ATOM 697 C C . TYR A 1 90 ? -7.756 3.271 17.404 1.00 74.88 90 TYR A C 1
ATOM 699 O O . TYR A 1 90 ? -7.934 4.351 16.850 1.00 74.88 90 TYR A O 1
ATOM 707 N N . THR A 1 91 ? -6.640 2.988 18.068 1.00 77.06 91 THR A N 1
ATOM 708 C CA . THR A 1 91 ? -5.468 3.866 18.166 1.00 77.06 91 THR A CA 1
ATOM 709 C C . THR A 1 91 ? -4.470 3.659 17.027 1.00 77.06 91 THR A C 1
ATOM 711 O O . THR A 1 91 ? -3.405 4.268 17.037 1.00 77.06 91 THR A O 1
ATOM 714 N N . ALA A 1 92 ? -4.760 2.765 16.079 1.00 83.38 92 ALA A N 1
ATOM 715 C CA . ALA A 1 92 ? -3.860 2.464 14.979 1.00 83.38 92 ALA A CA 1
ATOM 716 C C . ALA A 1 92 ? -3.708 3.667 14.036 1.00 83.38 92 ALA A C 1
ATOM 718 O O . ALA A 1 92 ? -4.680 4.352 13.705 1.00 83.38 92 ALA A O 1
ATOM 719 N N . ARG A 1 93 ? -2.481 3.882 13.553 1.00 82.19 93 ARG A N 1
ATOM 720 C CA . ARG A 1 93 ? -2.113 5.002 12.673 1.00 82.19 93 ARG A CA 1
ATOM 721 C C . ARG A 1 93 ? -2.939 5.029 11.383 1.00 82.19 93 ARG A C 1
ATOM 723 O O . ARG A 1 93 ? -3.238 6.087 10.837 1.00 82.19 93 ARG A O 1
ATOM 730 N N . GLU A 1 94 ? -3.385 3.864 10.912 1.00 79.31 94 GLU A N 1
ATOM 731 C CA . GLU A 1 94 ? -4.264 3.705 9.750 1.00 79.31 94 GLU A CA 1
ATOM 732 C C . GLU A 1 94 ? -5.569 4.501 9.856 1.00 79.31 94 GLU A C 1
ATOM 734 O O . GLU A 1 94 ? -6.237 4.724 8.837 1.00 79.31 94 GLU A O 1
ATOM 739 N N . PHE A 1 95 ? -5.949 4.881 11.075 1.00 80.44 95 PHE A N 1
ATOM 740 C CA . PHE A 1 95 ? -7.175 5.591 11.378 1.00 80.44 95 PHE A CA 1
ATOM 741 C C . PHE A 1 95 ? -7.006 7.113 11.493 1.00 80.44 95 PHE A C 1
ATOM 743 O O . PHE A 1 95 ? -8.010 7.820 11.454 1.00 80.44 95 PHE A O 1
ATOM 750 N N . GLU A 1 96 ? -5.776 7.636 11.517 1.00 81.56 96 GLU A N 1
ATOM 751 C CA . GLU A 1 96 ? -5.502 9.081 11.614 1.00 81.56 96 GLU A CA 1
ATOM 752 C C . GLU A 1 96 ? -6.083 9.871 10.437 1.00 81.56 96 GLU A C 1
ATOM 754 O O . GLU A 1 96 ? -6.674 10.931 10.616 1.00 81.56 96 GLU A O 1
ATOM 759 N N . ALA A 1 97 ? -5.963 9.328 9.223 1.00 78.69 97 ALA A N 1
ATOM 760 C CA . ALA A 1 97 ? -6.469 9.960 8.006 1.00 78.69 97 ALA A CA 1
ATOM 761 C C . ALA A 1 97 ? -7.976 9.737 7.777 1.00 78.69 97 ALA A C 1
ATOM 763 O O . ALA A 1 97 ? -8.516 10.179 6.760 1.00 78.69 97 ALA A O 1
ATOM 764 N N . MET A 1 98 ? -8.662 9.001 8.660 1.00 85.00 98 MET A N 1
ATOM 765 C CA . MET A 1 98 ? -10.105 8.809 8.540 1.00 85.00 98 MET A CA 1
ATOM 766 C C . MET A 1 98 ? -10.871 9.955 9.208 1.00 85.00 98 MET A C 1
ATOM 768 O O . MET A 1 98 ? -10.451 10.447 10.253 1.00 85.00 98 MET A O 1
ATOM 772 N N . PRO A 1 99 ? -12.036 10.352 8.662 1.00 87.94 99 PRO A N 1
ATOM 773 C CA . PRO A 1 99 ? -12.922 11.284 9.344 1.00 87.94 99 PRO A CA 1
ATOM 774 C C . PRO A 1 99 ? -13.313 10.727 10.714 1.00 87.94 99 PRO A C 1
ATOM 776 O O . PRO A 1 99 ? -13.901 9.646 10.801 1.00 87.94 99 PRO A O 1
ATOM 779 N N . ASN A 1 100 ? -12.982 11.461 11.773 1.00 88.44 100 ASN A N 1
ATOM 780 C CA . ASN A 1 100 ? -13.294 11.093 13.149 1.00 88.44 100 ASN A CA 1
ATOM 781 C C . ASN A 1 100 ? -14.512 11.869 13.651 1.00 88.44 100 ASN A C 1
ATOM 783 O O . ASN A 1 100 ? -14.758 13.005 13.247 1.00 88.44 100 ASN A O 1
ATOM 787 N N . ALA A 1 101 ? -15.263 11.252 14.556 1.00 92.12 101 ALA A N 1
ATOM 788 C CA . ALA A 1 101 ? -16.385 11.867 15.246 1.00 92.12 101 ALA A CA 1
ATOM 789 C C . ALA A 1 101 ? -16.332 11.522 16.737 1.00 92.12 101 ALA A C 1
ATOM 791 O O . ALA A 1 101 ? -15.842 10.463 17.134 1.00 92.12 101 ALA A O 1
ATOM 792 N N . ARG A 1 102 ? -16.830 12.430 17.576 1.00 92.00 102 ARG A N 1
ATOM 793 C CA . ARG A 1 102 ? -16.855 12.243 19.027 1.00 92.00 102 ARG A CA 1
ATOM 794 C C . ARG A 1 102 ? -18.024 11.341 19.427 1.00 92.00 102 ARG A C 1
ATOM 796 O O . ARG A 1 102 ? -19.173 11.646 19.113 1.00 92.00 102 ARG A O 1
ATOM 803 N N . CYS A 1 103 ? -17.742 10.258 20.149 1.00 92.88 103 CYS A N 1
ATOM 804 C CA . CYS A 1 103 ? -18.776 9.432 20.767 1.00 92.88 103 CYS A CA 1
ATOM 805 C C . CYS A 1 103 ? -19.501 10.221 21.864 1.00 92.88 103 CYS A C 1
ATOM 807 O O . CYS A 1 103 ? -18.861 10.801 22.737 1.00 92.88 103 CYS A O 1
ATOM 809 N N . VAL A 1 104 ? -20.835 10.218 21.852 1.00 90.69 104 VAL A N 1
ATOM 810 C CA . VAL A 1 104 ? -21.642 10.927 22.860 1.00 90.69 104 VAL A CA 1
ATOM 811 C C . VAL A 1 104 ? -21.554 10.297 24.252 1.00 90.69 104 VAL A C 1
ATOM 813 O O . VAL A 1 104 ? -21.709 11.003 25.241 1.00 90.69 104 VAL A O 1
ATOM 816 N N . SER A 1 105 ? -21.282 8.991 24.339 1.00 91.38 105 SER A N 1
ATOM 817 C CA . SER A 1 105 ? -21.275 8.254 25.609 1.00 91.38 105 SER A CA 1
ATOM 818 C C . SER A 1 105 ? -19.948 8.349 26.358 1.00 91.38 105 SER A C 1
ATOM 820 O O . SER A 1 105 ? -19.956 8.442 27.579 1.00 91.38 105 SER A O 1
ATOM 822 N N . CYS A 1 106 ? -18.812 8.314 25.652 1.00 90.81 106 CYS A N 1
ATOM 823 C CA . CYS A 1 106 ? -17.479 8.319 26.274 1.00 90.81 106 CYS A CA 1
ATOM 824 C C . CYS A 1 106 ? -16.572 9.473 25.833 1.00 90.81 106 CYS A C 1
ATOM 826 O O . CYS A 1 106 ? -15.414 9.522 26.240 1.00 90.81 106 CYS A O 1
ATOM 828 N N . SER A 1 107 ? -17.052 10.372 24.969 1.00 89.69 107 SER A N 1
ATOM 829 C CA . SER A 1 107 ? -16.300 11.513 24.424 1.00 89.69 107 SER A CA 1
ATOM 830 C C . SER A 1 107 ? -15.008 11.178 23.663 1.00 89.69 107 SER A C 1
ATOM 832 O O . SER A 1 107 ? -14.314 12.093 23.218 1.00 89.69 107 SER A O 1
ATOM 834 N N . LYS A 1 108 ? -14.694 9.897 23.427 1.00 88.62 108 LYS A N 1
ATOM 835 C CA . LYS A 1 108 ? -13.561 9.494 22.583 1.00 88.62 108 LYS A CA 1
ATOM 836 C C . LYS A 1 108 ? -13.851 9.817 21.118 1.00 88.62 108 LYS A C 1
ATOM 838 O O . LYS A 1 108 ? -14.970 9.623 20.640 1.00 88.62 108 LYS A O 1
ATOM 843 N N . HIS A 1 109 ? -12.832 10.297 20.409 1.00 87.62 109 HIS A N 1
ATOM 844 C CA . HIS A 1 109 ? -12.879 10.429 18.958 1.00 87.62 109 HIS A CA 1
ATOM 845 C C . HIS A 1 109 ? -12.661 9.054 18.336 1.00 87.62 109 HIS A C 1
ATOM 847 O O . HIS A 1 109 ? -11.654 8.400 18.597 1.00 87.62 109 HIS A O 1
ATOM 853 N N . VAL A 1 110 ? -13.636 8.612 17.550 1.00 88.19 110 VAL A N 1
ATOM 854 C CA . VAL A 1 110 ? -13.641 7.309 16.884 1.00 88.19 110 VAL A CA 1
ATOM 855 C C . VAL A 1 110 ? -13.854 7.551 15.391 1.00 88.19 110 VAL A C 1
ATOM 857 O O . VAL A 1 110 ? -14.623 8.453 15.031 1.00 88.19 110 VAL A O 1
ATOM 860 N N . PRO A 1 111 ? -13.227 6.763 14.502 1.00 90.25 111 PRO A N 1
ATOM 861 C CA . PRO A 1 111 ? -13.514 6.840 13.081 1.00 90.25 111 PRO A CA 1
ATOM 862 C C . PRO A 1 111 ? -15.005 6.740 12.793 1.00 90.25 111 PRO A C 1
ATOM 864 O O . PRO A 1 111 ? -15.670 5.823 13.275 1.00 90.25 111 PRO A O 1
ATOM 867 N N . LEU A 1 112 ? -15.524 7.645 11.963 1.00 89.50 112 LEU A N 1
ATOM 868 C CA . LEU A 1 112 ? -16.954 7.750 11.669 1.00 89.50 112 LEU A CA 1
ATOM 869 C C . LEU A 1 112 ? -17.547 6.410 11.205 1.00 89.50 112 LEU A C 1
AT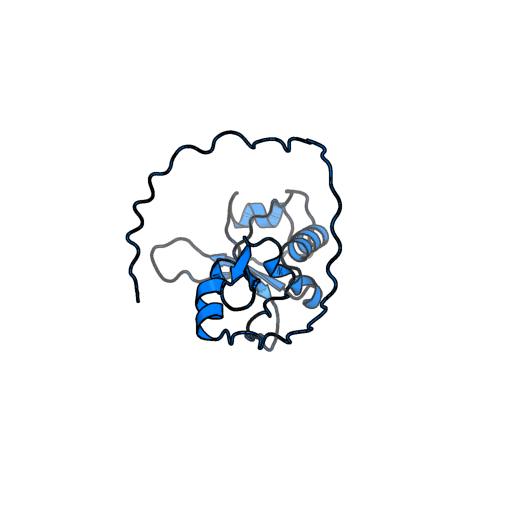OM 871 O O . LEU A 1 112 ? -18.647 6.047 11.603 1.00 89.50 112 LEU A O 1
ATOM 875 N N . GLN A 1 113 ? -16.788 5.648 10.412 1.00 85.75 113 GLN A N 1
ATOM 876 C CA . GLN A 1 113 ? -17.198 4.334 9.901 1.00 85.75 113 GLN A CA 1
ATOM 877 C C . GLN A 1 113 ? -17.305 3.249 10.983 1.00 85.75 113 GLN A C 1
ATOM 879 O O . GLN A 1 113 ? -17.940 2.226 10.748 1.00 85.75 113 GLN A O 1
ATOM 884 N N . LEU A 1 114 ? -16.675 3.449 12.140 1.00 87.69 114 LEU A N 1
ATOM 885 C CA . LEU A 1 114 ? -16.664 2.510 13.263 1.00 87.69 114 LEU A CA 1
ATOM 886 C C . LEU A 1 114 ? -17.504 3.007 14.445 1.00 87.69 114 LEU A C 1
ATOM 888 O O . LEU A 1 114 ? -17.682 2.278 15.418 1.00 87.69 114 LEU A O 1
ATOM 892 N N . LEU A 1 115 ? -18.033 4.232 14.369 1.00 89.81 115 LEU A N 1
ATOM 893 C CA . LEU A 1 115 ? -18.755 4.856 15.471 1.00 89.81 115 LEU A CA 1
ATOM 894 C C . LEU A 1 115 ? -19.995 4.053 15.882 1.00 89.81 115 LEU A C 1
ATOM 896 O O . LEU A 1 115 ? -20.238 3.899 17.073 1.00 89.81 115 LEU A O 1
ATOM 900 N N . SER A 1 116 ? -20.754 3.510 14.924 1.00 88.62 116 SER A N 1
ATOM 901 C CA . SER A 1 116 ? -21.947 2.705 15.225 1.00 88.62 116 SER A CA 1
ATOM 902 C C . SER A 1 116 ? -21.600 1.446 16.018 1.00 88.62 116 SER A C 1
ATOM 904 O O . SER A 1 116 ? -22.224 1.182 17.038 1.00 88.62 116 SER A O 1
ATOM 906 N N . LEU A 1 117 ? -20.546 0.735 15.603 1.00 88.00 117 LEU A N 1
ATOM 907 C CA . LEU A 1 117 ? -20.063 -0.463 16.288 1.00 88.00 117 LEU A CA 1
ATOM 908 C C . LEU A 1 117 ? -19.535 -0.128 17.687 1.00 88.00 117 LEU A C 1
ATOM 910 O O . LEU A 1 117 ? -19.784 -0.851 18.644 1.00 88.00 117 LEU A O 1
ATOM 914 N N . HIS A 1 118 ? -18.826 0.994 17.823 1.00 89.25 118 HIS A N 1
ATOM 915 C CA . HIS A 1 118 ? -18.334 1.448 19.117 1.00 89.25 118 HIS A CA 1
ATOM 916 C C . HIS A 1 118 ? -19.479 1.718 20.101 1.00 89.25 118 HIS A C 1
ATOM 918 O O . HIS A 1 118 ? -19.377 1.316 21.257 1.00 89.25 118 HIS A O 1
ATOM 924 N N . VAL A 1 119 ? -20.557 2.380 19.662 1.00 90.75 119 VAL A N 1
ATOM 925 C CA . VAL A 1 119 ? -21.700 2.725 20.527 1.00 90.75 119 VAL A CA 1
ATOM 926 C C . VAL A 1 119 ? -22.388 1.477 21.093 1.00 90.75 119 VAL A C 1
ATOM 928 O O . VAL A 1 119 ? -22.835 1.523 22.235 1.00 90.75 119 VAL A O 1
ATOM 931 N N . GLU A 1 120 ? -22.410 0.359 20.360 1.00 89.06 120 GLU A N 1
ATOM 932 C CA . GLU A 1 120 ? -22.989 -0.913 20.828 1.00 89.06 120 GLU A CA 1
ATOM 933 C C . GLU A 1 120 ? -22.252 -1.497 22.044 1.00 89.06 120 GLU A C 1
ATOM 935 O O . GLU A 1 120 ? -22.875 -2.103 22.913 1.00 89.06 120 GLU A O 1
ATOM 940 N N . THR A 1 121 ? -20.934 -1.294 22.132 1.00 86.12 121 THR A N 1
ATOM 941 C CA . THR A 1 121 ? -20.090 -1.838 23.210 1.00 86.12 121 THR A CA 1
ATOM 942 C C . THR A 1 121 ? -19.555 -0.764 24.160 1.00 86.12 121 THR A C 1
ATOM 944 O O . THR A 1 121 ? -18.714 -1.054 25.010 1.00 86.12 121 THR A O 1
ATOM 947 N N . CYS A 1 122 ? -19.962 0.497 23.994 1.00 89.12 122 CYS A N 1
ATOM 948 C CA . CYS A 1 122 ? -19.431 1.605 24.777 1.00 89.12 122 CYS A CA 1
ATOM 949 C C . CYS A 1 122 ? -20.118 1.682 26.141 1.00 89.12 122 CYS A C 1
ATOM 951 O O . CYS A 1 122 ? -21.244 2.164 26.264 1.00 89.12 122 CYS A O 1
ATOM 953 N N . THR A 1 123 ? -19.392 1.320 27.191 1.00 77.94 123 THR A N 1
ATOM 954 C CA . THR A 1 123 ? -19.770 1.646 28.568 1.00 77.94 123 THR A CA 1
ATOM 955 C C . THR A 1 123 ? -19.487 3.126 28.832 1.00 77.94 123 THR A C 1
ATOM 957 O O . THR A 1 123 ? -18.466 3.658 28.385 1.00 77.94 123 THR A O 1
ATOM 960 N N . LYS A 1 124 ? -20.396 3.822 29.523 1.00 72.81 124 LYS A N 1
ATOM 961 C CA . LYS A 1 124 ? -20.132 5.190 29.991 1.00 72.81 124 LYS A CA 1
ATOM 962 C C . LYS A 1 124 ? -18.908 5.151 30.917 1.00 72.81 124 LYS A C 1
ATOM 964 O O . LYS A 1 124 ? -18.844 4.240 31.741 1.00 72.81 124 LYS A O 1
ATOM 969 N N . PRO A 1 125 ? -17.945 6.078 30.796 1.00 61.47 125 PRO A N 1
ATOM 970 C CA . PRO A 1 125 ? -16.956 6.243 31.847 1.00 61.47 125 PRO A CA 1
ATOM 971 C C . PRO A 1 125 ? -17.707 6.635 33.123 1.00 61.47 125 PRO A C 1
ATOM 973 O O . PRO A 1 125 ? -18.567 7.519 33.079 1.00 61.47 125 PRO A O 1
ATOM 976 N N . GLU A 1 126 ? -17.431 5.945 34.229 1.00 50.72 126 GLU A N 1
ATOM 977 C CA . GLU A 1 126 ? -17.821 6.456 35.539 1.00 50.72 126 GLU A CA 1
ATOM 978 C C . GLU A 1 126 ? -17.106 7.795 35.707 1.00 50.72 126 GLU A C 1
ATOM 980 O O . GLU A 1 126 ? -15.906 7.918 35.458 1.00 50.72 126 GLU A O 1
ATOM 985 N N . VAL A 1 127 ? -17.890 8.836 35.959 1.00 51.22 127 VAL A N 1
ATOM 986 C CA . VAL A 1 127 ? -17.366 10.176 36.168 1.00 51.22 127 VAL A CA 1
ATOM 987 C C . VAL A 1 127 ? -16.720 10.138 37.545 1.00 51.22 127 VAL A C 1
ATOM 989 O O . VAL A 1 127 ? -17.432 10.111 38.542 1.00 51.22 127 VAL A O 1
ATOM 992 N N . ASP A 1 128 ? -15.390 10.092 37.607 1.00 38.28 128 ASP A N 1
ATOM 993 C CA . ASP A 1 128 ? -14.688 10.438 38.839 1.00 38.28 128 ASP A CA 1
ATOM 994 C C . ASP A 1 128 ? -14.938 11.931 39.074 1.00 38.28 128 ASP A C 1
ATOM 996 O O . ASP A 1 128 ? -14.301 12.802 38.473 1.00 38.28 128 ASP A O 1
ATOM 1000 N N . GLU A 1 129 ? -15.948 12.227 39.892 1.00 42.22 129 GLU A N 1
ATOM 1001 C CA . GLU A 1 129 ? -16.217 13.562 40.405 1.00 42.22 129 GLU A CA 1
ATOM 1002 C C . GLU A 1 129 ? -15.044 13.993 41.289 1.00 42.22 129 GLU A C 1
ATOM 1004 O O . GLU A 1 129 ? -15.025 13.779 42.501 1.00 42.22 129 GLU A O 1
ATOM 1009 N N . ILE A 1 130 ? -14.041 14.627 40.687 1.00 43.00 130 ILE A N 1
ATOM 1010 C CA . ILE A 1 130 ? -13.125 15.468 41.447 1.00 43.00 130 ILE A CA 1
ATOM 1011 C C . ILE A 1 130 ? -13.852 16.794 41.660 1.00 43.00 130 ILE A C 1
ATOM 1013 O O . ILE A 1 130 ? -13.801 17.702 40.831 1.00 43.00 130 ILE A O 1
ATOM 1017 N N . HIS A 1 131 ? -14.563 16.872 42.784 1.00 47.06 131 HIS A N 1
ATOM 1018 C CA . HIS A 1 131 ? -14.978 18.129 43.389 1.00 47.06 131 HIS A CA 1
ATOM 1019 C C . HIS A 1 131 ? -13.728 18.986 43.630 1.00 47.06 131 HIS A C 1
ATOM 1021 O O . HIS A 1 131 ? -12.891 18.663 44.473 1.00 47.06 131 HIS A O 1
ATOM 1027 N N . SER A 1 132 ? -13.615 20.103 42.922 1.00 36.84 132 SER A N 1
ATOM 1028 C CA . SER A 1 132 ? -12.838 21.242 43.396 1.00 36.84 132 SER A CA 1
ATOM 1029 C C . SER A 1 132 ? -13.749 22.458 43.381 1.00 36.84 132 SER A C 1
ATOM 1031 O O . SER A 1 132 ? -13.844 23.166 42.380 1.00 36.84 132 SER A O 1
ATOM 1033 N N . ASP A 1 133 ? -14.447 22.655 44.500 1.00 39.31 133 ASP A N 1
ATOM 1034 C CA . ASP A 1 133 ? -14.922 23.977 44.890 1.00 39.31 133 ASP A CA 1
ATOM 1035 C C . ASP A 1 133 ? -13.711 24.904 44.937 1.00 39.31 133 ASP A C 1
ATOM 1037 O O . ASP A 1 133 ? -12.795 24.661 45.718 1.00 39.31 133 ASP A O 1
ATOM 1041 N N . ASN A 1 134 ? -13.714 25.936 44.102 1.00 38.06 134 ASN A N 1
ATOM 1042 C CA . ASN A 1 134 ? -13.197 27.258 44.435 1.00 38.06 134 ASN A CA 1
ATOM 1043 C C . ASN A 1 134 ? -13.902 28.252 43.509 1.00 38.06 134 ASN A C 1
ATOM 1045 O O . ASN A 1 134 ? -13.649 28.295 42.306 1.00 38.06 134 ASN A O 1
ATOM 1049 N N . ASN A 1 135 ? -14.830 29.005 44.095 1.00 41.12 135 ASN A N 1
ATOM 1050 C CA . ASN A 1 135 ? -15.274 30.276 43.544 1.00 41.12 135 ASN A CA 1
ATOM 1051 C C . ASN A 1 135 ? -14.103 31.259 43.636 1.00 41.12 135 ASN A C 1
ATOM 1053 O O . ASN A 1 135 ? -13.407 31.240 44.645 1.00 41.12 135 ASN A O 1
ATOM 1057 N N . ASP A 1 136 ? -13.922 32.092 42.616 1.00 38.44 136 ASP A N 1
ATOM 1058 C CA . ASP A 1 136 ? -13.692 33.531 42.769 1.00 38.44 136 ASP A CA 1
ATOM 1059 C C . ASP A 1 136 ? -13.838 34.204 41.391 1.00 38.44 136 ASP A C 1
ATOM 1061 O O . ASP A 1 136 ? -13.227 33.798 40.399 1.00 38.44 136 ASP A O 1
ATOM 1065 N N . ASP A 1 137 ? -14.723 35.200 41.347 1.00 41.97 137 ASP A N 1
ATOM 1066 C CA . ASP A 1 137 ? -14.987 36.125 40.243 1.00 41.97 137 ASP A CA 1
ATOM 1067 C C . ASP A 1 137 ? -13.746 36.963 39.861 1.00 41.97 137 ASP A C 1
ATOM 1069 O O . ASP A 1 137 ? -12.918 37.226 40.725 1.00 41.97 137 ASP A O 1
ATOM 1073 N N . VAL A 1 138 ? -13.651 37.422 38.597 1.00 42.56 138 VAL A N 1
ATOM 1074 C CA . VAL A 1 138 ? -13.438 38.831 38.144 1.00 42.56 138 VAL A CA 1
ATOM 1075 C C . VAL A 1 138 ? -13.263 38.882 36.602 1.00 42.56 138 VAL A C 1
ATOM 1077 O O . VAL A 1 138 ? -12.282 38.391 36.057 1.00 42.56 138 VAL A O 1
ATOM 1080 N N . ASP A 1 139 ? -14.275 39.464 35.948 1.00 35.41 139 ASP A N 1
ATOM 1081 C CA . ASP A 1 139 ? -14.325 40.536 34.921 1.00 35.41 139 ASP A CA 1
ATOM 1082 C C . ASP A 1 139 ? -13.374 40.685 33.6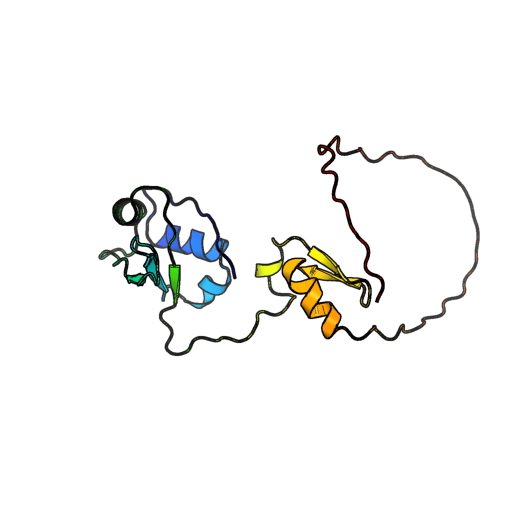92 1.00 35.41 139 ASP A C 1
ATOM 1084 O O . ASP A 1 139 ? -12.169 40.468 33.740 1.00 35.41 139 ASP A O 1
ATOM 1088 N N . GLU A 1 140 ? -14.007 41.230 32.636 1.00 39.38 140 GLU A N 1
ATOM 1089 C CA . GLU A 1 140 ? -13.545 42.007 31.461 1.00 39.38 140 GLU A CA 1
ATOM 1090 C C . GLU A 1 140 ? -12.809 41.364 30.249 1.00 39.38 140 GLU A C 1
ATOM 1092 O O . GLU A 1 140 ? -11.605 41.147 30.229 1.00 39.38 140 GLU A O 1
ATOM 1097 N N . GLY A 1 141 ? -13.595 41.164 29.172 1.00 33.38 141 GLY A N 1
ATOM 1098 C CA . GLY A 1 141 ? -13.391 41.627 27.782 1.00 33.38 141 GLY A CA 1
ATOM 1099 C C . GLY A 1 141 ? -12.074 41.400 27.019 1.00 33.38 141 GLY A C 1
ATOM 1100 O O . GLY A 1 141 ? -11.073 42.022 27.329 1.00 33.38 141 GLY A O 1
ATOM 1101 N N . ASP A 1 142 ? -12.140 40.697 25.876 1.00 33.31 142 ASP A N 1
ATOM 1102 C CA . ASP A 1 142 ? -11.627 41.204 24.583 1.00 33.31 142 ASP A CA 1
ATOM 1103 C C . ASP A 1 142 ? -12.133 40.347 23.405 1.00 33.31 142 ASP A C 1
ATOM 1105 O O . ASP A 1 142 ? -12.240 39.121 23.483 1.00 33.31 142 ASP A O 1
ATOM 1109 N N . SER A 1 143 ? -12.476 41.015 22.307 1.00 45.16 143 SER A N 1
ATOM 1110 C CA . SER A 1 143 ? -12.996 40.427 21.073 1.00 45.16 143 SER A CA 1
ATOM 1111 C C . SER A 1 143 ? -11.849 40.031 20.152 1.00 45.16 143 SER A C 1
ATOM 1113 O O . SER A 1 143 ? -11.106 40.893 19.699 1.00 45.16 143 SER A O 1
ATOM 1115 N N . THR A 1 144 ? -11.766 38.762 19.751 1.00 37.47 144 THR A N 1
ATOM 1116 C CA . THR A 1 144 ? -11.057 38.405 18.513 1.00 37.47 144 THR A CA 1
ATOM 1117 C C . THR A 1 144 ? -11.868 37.408 17.693 1.00 37.47 144 THR A C 1
ATOM 1119 O O . THR A 1 144 ? -12.167 36.288 18.103 1.00 37.47 144 THR A O 1
ATOM 1122 N N . GLU A 1 145 ? -12.278 37.882 16.520 1.00 43.25 145 GLU A N 1
ATOM 1123 C CA . GLU A 1 145 ? -13.019 37.145 15.509 1.00 43.25 145 GLU A CA 1
ATOM 1124 C C . GLU A 1 145 ? -12.161 36.011 14.925 1.00 43.25 145 GLU A C 1
ATOM 1126 O O . GLU A 1 145 ? -11.013 36.220 14.530 1.00 43.25 145 GLU A O 1
ATOM 1131 N N . LEU A 1 146 ? -12.733 34.808 14.821 1.00 40.56 146 LEU A N 1
ATOM 1132 C CA . LEU A 1 146 ? -12.174 33.712 14.028 1.00 40.56 146 LEU A CA 1
ATOM 1133 C C . LEU A 1 146 ? -12.881 33.647 12.662 1.00 40.56 146 LEU A C 1
ATOM 1135 O O . LEU A 1 146 ? -14.099 33.824 12.590 1.00 40.56 146 LEU A O 1
ATOM 1139 N N . PRO A 1 147 ? -12.144 33.382 11.569 1.00 41.44 147 PRO A N 1
ATOM 1140 C CA . PRO A 1 147 ? -12.651 33.536 10.212 1.00 41.44 147 PRO A CA 1
ATOM 1141 C C . PRO A 1 147 ? -13.681 32.457 9.857 1.00 41.44 147 PRO A C 1
ATOM 1143 O O . PRO A 1 147 ? -13.441 31.257 10.010 1.00 41.44 147 PRO A O 1
ATOM 1146 N N . SER A 1 148 ? -14.820 32.891 9.310 1.00 38.03 148 SER A N 1
ATOM 1147 C CA . SER A 1 148 ? -15.842 32.007 8.752 1.00 38.03 148 SER A CA 1
ATOM 1148 C C . SER A 1 148 ? -15.324 31.330 7.480 1.00 38.03 148 SER A C 1
ATOM 1150 O O . SER A 1 148 ? -14.972 32.008 6.513 1.00 38.03 148 SER A O 1
ATOM 1152 N N . CYS A 1 149 ? -15.322 29.998 7.440 1.00 31.30 149 CYS A N 1
ATOM 1153 C CA . CYS A 1 149 ? -15.133 29.270 6.189 1.00 31.30 149 CYS A CA 1
ATOM 1154 C C . CYS A 1 149 ? -16.432 29.342 5.373 1.00 31.30 149 CYS A C 1
ATOM 1156 O O . CYS A 1 149 ? -17.462 28.779 5.749 1.00 31.30 149 CYS A O 1
ATOM 1158 N N . SER A 1 150 ? -16.386 30.098 4.281 1.00 39.44 150 SER A N 1
ATOM 1159 C CA . SER A 1 150 ? -17.509 30.359 3.391 1.00 39.44 150 SER A CA 1
ATOM 1160 C C . SER A 1 150 ? -17.999 29.104 2.658 1.00 39.44 150 SER A C 1
ATOM 1162 O O . SER A 1 150 ? -17.246 28.444 1.952 1.00 39.44 150 SER A O 1
ATOM 1164 N N . GLN A 1 151 ? -19.312 28.882 2.775 1.00 40.62 151 GLN A N 1
ATOM 1165 C CA . GLN A 1 151 ? -20.235 28.352 1.761 1.00 40.62 151 GLN A CA 1
ATOM 1166 C C . GLN A 1 151 ? -19.934 26.957 1.179 1.00 40.62 151 GLN A C 1
ATOM 1168 O O . GLN A 1 151 ? -19.352 26.807 0.108 1.00 40.62 151 GLN A O 1
ATOM 1173 N N . VAL A 1 152 ? -20.492 25.929 1.826 1.00 43.72 152 VAL A N 1
ATOM 1174 C CA . VAL A 1 152 ? -20.874 24.674 1.155 1.00 43.72 152 VAL A CA 1
ATOM 1175 C C . VAL A 1 152 ? -22.330 24.787 0.673 1.00 43.72 152 VAL A C 1
ATOM 1177 O O . VAL A 1 152 ? -23.157 25.326 1.410 1.00 43.72 152 VAL A O 1
ATOM 1180 N N . PRO A 1 153 ? -22.683 24.330 -0.544 1.00 36.84 153 PRO A N 1
ATOM 1181 C CA . PRO A 1 153 ? -24.060 24.394 -1.024 1.00 36.84 153 PRO A CA 1
ATOM 1182 C C . PRO A 1 153 ? -24.991 23.525 -0.166 1.00 36.84 153 PRO A C 1
ATOM 1184 O O . PRO A 1 153 ? -24.638 22.416 0.237 1.00 36.84 153 PRO A O 1
ATOM 1187 N N . ASP A 1 154 ? -26.187 24.056 0.084 1.00 36.31 154 ASP A N 1
ATOM 1188 C CA . ASP A 1 154 ? -27.247 23.502 0.928 1.00 36.31 154 ASP A CA 1
ATOM 1189 C C . ASP A 1 154 ? -27.731 22.139 0.390 1.00 36.31 154 ASP A C 1
ATOM 1191 O O . ASP A 1 154 ? -28.590 22.041 -0.492 1.00 36.31 154 ASP A O 1
ATOM 1195 N N . VAL A 1 155 ? -27.143 21.045 0.882 1.00 35.34 155 VAL A N 1
ATOM 1196 C CA . VAL A 1 155 ? -27.692 19.705 0.660 1.00 35.34 155 VAL A CA 1
ATOM 1197 C C . VAL A 1 155 ? -28.840 19.539 1.643 1.00 35.34 155 VAL A C 1
ATOM 1199 O O . VAL A 1 155 ? -28.629 19.281 2.827 1.00 35.34 155 VAL A O 1
ATOM 1202 N N . LYS A 1 156 ? -30.072 19.661 1.144 1.00 37.25 156 LYS A N 1
ATOM 1203 C CA . LYS A 1 156 ? -31.297 19.428 1.916 1.00 37.25 156 LYS A CA 1
ATOM 1204 C C . LYS A 1 156 ? -31.395 17.955 2.332 1.00 37.25 156 LYS A C 1
ATOM 1206 O O . LYS A 1 156 ? -32.076 17.153 1.691 1.00 37.25 156 LYS A O 1
ATOM 1211 N N . VAL A 1 157 ? -30.714 17.583 3.414 1.00 38.84 157 VAL A N 1
ATOM 1212 C CA . VAL A 1 157 ? -30.831 16.259 4.030 1.00 38.84 157 VAL A CA 1
ATOM 1213 C C . VAL A 1 157 ? -32.105 16.242 4.864 1.00 38.84 157 VAL A C 1
ATOM 1215 O O . VAL A 1 157 ? -32.209 16.875 5.911 1.00 38.84 157 VAL A O 1
ATOM 1218 N N . ARG A 1 158 ? -33.110 15.505 4.393 1.00 37.31 158 ARG A N 1
ATOM 1219 C CA . ARG A 1 158 ? -34.343 15.263 5.142 1.00 37.31 158 ARG A CA 1
ATOM 1220 C C . ARG A 1 158 ? -34.082 14.145 6.156 1.00 37.31 158 ARG A C 1
ATOM 1222 O O . ARG A 1 158 ? -34.329 12.976 5.872 1.00 37.31 158 ARG A O 1
ATOM 1229 N N . THR A 1 159 ? -33.561 14.490 7.327 1.00 36.22 159 THR A N 1
ATOM 1230 C CA . THR A 1 159 ? -33.428 13.557 8.451 1.00 36.22 159 THR A CA 1
ATOM 1231 C C . THR A 1 159 ? -34.798 13.323 9.086 1.00 36.22 159 THR A C 1
ATOM 1233 O O . THR A 1 159 ? -35.405 14.221 9.663 1.00 36.22 159 THR A O 1
ATOM 1236 N N . LYS A 1 160 ? -35.312 12.092 8.993 1.00 38.28 160 LYS A N 1
ATOM 1237 C CA . LYS A 1 160 ? -36.311 11.618 9.954 1.00 38.28 160 LYS A CA 1
ATOM 1238 C C . LYS A 1 160 ? -35.541 11.129 11.177 1.00 38.28 160 LYS A C 1
ATOM 1240 O O . LYS A 1 160 ? -34.898 10.087 11.103 1.00 38.28 160 LYS A O 1
ATOM 1245 N N . LEU A 1 161 ? -35.572 11.895 12.269 1.00 40.06 161 LEU A N 1
ATOM 1246 C CA . LEU A 1 161 ? -35.164 11.376 13.572 1.00 40.06 161 LEU A CA 1
ATOM 1247 C C . LEU A 1 161 ? -36.132 10.250 13.941 1.00 40.06 161 LEU A C 1
ATOM 1249 O O . LEU A 1 161 ? -37.310 10.506 14.183 1.00 40.06 161 LEU A O 1
ATOM 1253 N N . TYR A 1 162 ? -35.638 9.019 13.995 1.00 38.81 162 TYR A N 1
ATOM 1254 C CA . TYR A 1 162 ? -36.285 7.993 14.799 1.00 38.81 162 TYR A CA 1
ATOM 1255 C C . TYR A 1 162 ? -35.782 8.168 16.231 1.00 38.81 162 TYR A C 1
ATOM 1257 O O . TYR A 1 162 ? -34.578 8.123 16.480 1.00 38.81 162 TYR A O 1
ATOM 1265 N N . LYS A 1 163 ? -36.709 8.448 17.152 1.00 38.12 163 LYS A N 1
ATOM 1266 C CA . LYS A 1 163 ? -36.468 8.243 18.583 1.00 38.12 163 LYS A CA 1
ATOM 1267 C C . LYS A 1 163 ? -36.490 6.731 18.860 1.00 38.12 163 LYS A C 1
ATOM 1269 O O . LYS A 1 163 ? -37.230 6.040 18.156 1.00 38.12 163 LYS A O 1
ATOM 1274 N N . PRO A 1 164 ? -35.678 6.248 19.816 1.00 49.78 164 PRO A N 1
ATOM 1275 C CA . PRO A 1 164 ? -35.718 4.857 20.260 1.00 49.78 164 PRO A CA 1
ATOM 1276 C C . PRO A 1 164 ? -37.096 4.477 20.811 1.00 49.78 164 PRO A C 1
ATOM 1278 O O . PRO A 1 164 ? -37.799 5.384 21.321 1.00 49.78 164 PRO A O 1
#

Secondary structure (DSSP, 8-state):
------PPPTT--HHHHHHHHHHH-GGGGGGTT-EEEEEEPPSSS---EEEE--BTTB--HHHHHHHHTSS--EEEEE--SS---PPPPTT-GGGTTSPEEE-TTT--EEEGGGHHHHHHH-PPPP------------------PPPP----------------